Protein AF-A0A7Y3TWZ1-F1 (afdb_monomer_lite)

Secondary structure (DSSP, 8-state):
-----HHHHHHHHHHHHHHHHHHHHHHHHHHTT-TTEEEEEEEEEEE--HHHHHTTPPPEEEEEEEEEETTEEEEEEEEEES-BTTBS-EEEEEESS-EEEEEE-S-TTS---EEEEPSS-SSS-EE-SHHHHHTT-

pLDDT: mean 93.02, std 7.28, range [46.69, 98.62]

Organism: NCBI:txid2732867

Foldseek 3Di:
DPDLAQVNVVVLVVVVLVVLVVLVVQLCVLCVVDPQKDKDFPDWDWDDDPSCVVRVNDIDTHTKIFIAGNNHTAKIWAFDDQDDVQFRGWIWIQGPVGIKIWTFNDHPPDDTQTWIADPVGNPDTDGPHSVVSVVSD

Radius of gyration: 15.55 Å; chains: 1; bounding box: 37×24×49 Å

Sequence (137 aa):
MSEINKQHIKNRVEDWEQRIESVFSLVKNSLSGNSEIEFVENKTLQMNEELMQKFGVSPVSLPVLEVKRKGVLVASFKPIGLWVIGANGRIDILTKEGSYILVDLEGKDKPSDWRVYTPKNRKKSIPFDREFVLGLI

Structure (mmCIF, N/CA/C/O backbone):
data_AF-A0A7Y3TWZ1-F1
#
_entry.id   AF-A0A7Y3TWZ1-F1
#
loop_
_atom_site.group_PDB
_atom_site.id
_atom_site.type_symbol
_atom_site.label_atom_id
_atom_site.label_alt_id
_atom_site.label_comp_id
_atom_site.label_asym_id
_atom_site.label_entity_id
_atom_site.label_seq_id
_atom_site.pdbx_PDB_ins_code
_atom_site.Cartn_x
_atom_site.Cartn_y
_atom_site.Cartn_z
_atom_site.occupancy
_atom_site.B_iso_or_equiv
_atom_site.auth_seq_id
_atom_site.auth_comp_id
_atom_site.auth_asym_id
_atom_site.auth_atom_id
_atom_site.pdbx_PDB_model_num
ATOM 1 N N . MET A 1 1 ? 5.545 3.016 -29.989 1.00 46.69 1 MET A N 1
ATOM 2 C CA . MET A 1 1 ? 5.805 2.194 -28.788 1.00 46.69 1 MET A CA 1
ATOM 3 C C . MET A 1 1 ? 7.193 2.558 -28.299 1.00 46.69 1 MET A C 1
ATOM 5 O O . MET A 1 1 ? 8.124 2.410 -29.076 1.00 46.69 1 MET A O 1
ATOM 9 N N . SER A 1 2 ? 7.332 3.132 -27.102 1.00 58.59 2 SER A N 1
ATOM 10 C CA . SER A 1 2 ? 8.660 3.385 -26.529 1.00 58.59 2 SER A CA 1
ATOM 11 C C . SER A 1 2 ? 9.378 2.054 -26.326 1.00 58.59 2 SER A C 1
ATOM 13 O O . SER A 1 2 ? 8.780 1.120 -25.791 1.00 58.59 2 SER A O 1
ATOM 15 N N . GLU A 1 3 ? 10.631 1.967 -26.750 1.00 82.00 3 GLU A N 1
ATOM 16 C CA . GLU A 1 3 ? 11.469 0.789 -26.551 1.00 82.00 3 GLU A CA 1
ATOM 17 C C . GLU A 1 3 ? 11.603 0.480 -25.050 1.00 82.00 3 GLU A C 1
ATOM 19 O O . GLU A 1 3 ? 11.922 1.364 -24.248 1.00 82.00 3 GLU A O 1
ATOM 24 N N . ILE A 1 4 ? 11.317 -0.763 -24.649 1.00 89.12 4 ILE A N 1
ATOM 25 C CA . ILE A 1 4 ? 11.520 -1.195 -23.264 1.00 89.12 4 ILE A CA 1
ATOM 26 C C . ILE A 1 4 ? 13.028 -1.290 -23.040 1.00 89.12 4 ILE A C 1
ATOM 28 O O . ILE A 1 4 ? 13.705 -2.116 -23.644 1.00 89.12 4 ILE A O 1
ATOM 32 N N . ASN A 1 5 ? 13.546 -0.444 -22.155 1.00 94.38 5 ASN A N 1
ATOM 33 C CA . ASN A 1 5 ? 14.949 -0.412 -21.768 1.00 94.38 5 ASN A CA 1
ATOM 34 C C . ASN A 1 5 ? 15.088 -0.237 -20.248 1.00 94.38 5 ASN A C 1
ATOM 36 O O . ASN A 1 5 ? 14.106 -0.044 -19.528 1.00 94.38 5 ASN A O 1
ATOM 40 N N . LYS A 1 6 ? 16.327 -0.270 -19.747 1.00 95.94 6 LYS A N 1
ATOM 41 C CA . LYS A 1 6 ? 16.624 -0.116 -18.315 1.00 95.94 6 LYS A CA 1
ATOM 42 C C . LYS A 1 6 ? 16.018 1.153 -17.708 1.00 95.94 6 LYS A C 1
ATOM 44 O O . LYS A 1 6 ? 15.490 1.094 -16.602 1.00 95.94 6 LYS A O 1
ATOM 49 N N . GLN A 1 7 ? 16.067 2.282 -18.417 1.00 95.38 7 GLN A N 1
ATOM 50 C CA . GLN A 1 7 ? 15.507 3.539 -17.920 1.00 95.38 7 GLN A CA 1
ATOM 51 C C . GLN A 1 7 ? 13.979 3.481 -17.845 1.00 95.38 7 GLN A C 1
ATOM 53 O O . GLN A 1 7 ? 13.395 3.922 -16.862 1.00 95.38 7 GLN A O 1
ATOM 58 N N . HIS A 1 8 ? 13.325 2.876 -18.837 1.00 93.81 8 HIS A N 1
ATOM 59 C CA . HIS A 1 8 ? 11.884 2.654 -18.806 1.00 93.81 8 HIS A CA 1
ATOM 60 C C . HIS A 1 8 ? 11.471 1.834 -17.575 1.00 93.81 8 HIS A C 1
ATOM 62 O O . HIS A 1 8 ? 10.537 2.226 -16.879 1.00 93.81 8 HIS A O 1
ATOM 68 N N . ILE A 1 9 ? 12.185 0.741 -17.278 1.00 95.25 9 ILE A N 1
ATOM 69 C CA . ILE A 1 9 ? 11.916 -0.099 -16.101 1.00 95.25 9 ILE A CA 1
ATOM 70 C C . ILE A 1 9 ? 12.154 0.670 -14.797 1.00 95.25 9 ILE A C 1
ATOM 72 O O . ILE A 1 9 ? 11.307 0.608 -13.914 1.00 95.25 9 ILE A O 1
ATOM 76 N N . LYS A 1 10 ? 13.235 1.452 -14.686 1.00 95.56 10 LYS A N 1
ATOM 77 C CA . LYS A 1 10 ? 13.474 2.310 -13.510 1.00 95.56 10 LYS A CA 1
ATOM 78 C C . LYS A 1 10 ? 12.331 3.290 -13.264 1.00 95.56 10 LYS A C 1
ATOM 80 O O . LYS A 1 10 ? 11.767 3.288 -12.181 1.00 95.56 10 LYS A O 1
ATOM 85 N N . ASN A 1 11 ? 11.917 4.032 -14.291 1.00 94.56 11 ASN A N 1
ATOM 86 C CA . ASN A 1 11 ? 10.825 5.000 -14.153 1.00 94.56 11 ASN A CA 1
ATOM 87 C C . ASN A 1 11 ? 9.502 4.322 -13.764 1.00 94.56 11 ASN A C 1
ATOM 89 O O . ASN A 1 11 ? 8.649 4.940 -13.142 1.00 94.56 11 ASN A O 1
ATOM 93 N N . ARG A 1 12 ? 9.296 3.066 -14.181 1.00 93.75 12 ARG A N 1
ATOM 94 C CA . ARG A 1 12 ? 8.124 2.268 -13.800 1.00 93.75 12 ARG A CA 1
ATOM 95 C C . ARG A 1 12 ? 8.174 1.863 -12.325 1.00 93.75 12 ARG A C 1
ATOM 97 O O . ARG A 1 12 ? 7.139 1.897 -11.675 1.00 93.75 12 ARG A O 1
ATOM 104 N N . VAL A 1 13 ? 9.350 1.502 -11.813 1.00 95.38 13 VAL A N 1
ATOM 105 C CA . VAL A 1 13 ? 9.558 1.205 -10.386 1.00 95.38 13 VAL A CA 1
ATOM 106 C C . VAL A 1 13 ? 9.371 2.465 -9.534 1.00 95.38 13 VAL A C 1
ATOM 108 O O . VAL A 1 13 ? 8.656 2.410 -8.543 1.00 95.38 13 VAL A O 1
ATOM 111 N N . GLU A 1 14 ? 9.913 3.605 -9.961 1.00 94.94 14 GLU A N 1
ATOM 112 C CA . GLU A 1 14 ? 9.754 4.885 -9.251 1.00 94.94 14 GLU A CA 1
ATOM 113 C C . GLU A 1 14 ? 8.282 5.346 -9.207 1.00 94.94 14 GLU A C 1
ATOM 115 O O . GLU A 1 14 ? 7.781 5.727 -8.151 1.00 94.94 14 GLU A O 1
ATOM 120 N N . ASP A 1 15 ? 7.553 5.261 -10.331 1.00 94.19 15 ASP A N 1
ATOM 121 C CA . ASP A 1 15 ? 6.101 5.531 -10.383 1.00 94.19 15 ASP A CA 1
ATOM 122 C C . ASP A 1 15 ? 5.326 4.588 -9.450 1.00 94.19 15 ASP A C 1
ATOM 124 O O . ASP A 1 15 ? 4.392 5.004 -8.767 1.00 94.19 15 ASP A O 1
ATOM 128 N N . TRP A 1 16 ? 5.741 3.324 -9.360 1.00 94.88 16 TRP A N 1
ATOM 129 C CA . TRP A 1 16 ? 5.116 2.354 -8.468 1.00 94.88 16 TRP A CA 1
ATOM 130 C C . TRP A 1 16 ? 5.286 2.701 -6.987 1.00 94.88 16 TRP A C 1
ATOM 132 O O . TRP A 1 16 ? 4.313 2.657 -6.232 1.00 94.88 16 TRP A O 1
ATOM 142 N N . GLU A 1 17 ? 6.490 3.096 -6.572 1.00 95.19 17 GLU A N 1
ATOM 143 C CA . GLU A 1 17 ? 6.763 3.534 -5.198 1.00 95.19 17 GLU A CA 1
ATOM 144 C C . GLU A 1 17 ? 5.893 4.742 -4.814 1.00 95.19 17 GLU A C 1
ATOM 146 O O . GLU A 1 17 ? 5.249 4.730 -3.762 1.00 95.19 17 GLU A O 1
ATOM 151 N N . GLN A 1 18 ? 5.767 5.728 -5.709 1.00 94.88 18 GLN A N 1
ATOM 152 C CA . GLN A 1 18 ? 4.913 6.908 -5.504 1.00 94.88 18 GLN A CA 1
ATOM 153 C C . GLN A 1 18 ? 3.423 6.549 -5.390 1.00 94.88 18 GLN A C 1
ATOM 155 O O . GLN A 1 18 ? 2.678 7.135 -4.593 1.00 94.88 18 GLN A O 1
ATOM 160 N N . ARG A 1 19 ? 2.961 5.568 -6.170 1.00 94.94 19 ARG A N 1
ATOM 161 C CA . ARG A 1 19 ? 1.572 5.090 -6.116 1.00 94.94 19 ARG A CA 1
ATOM 162 C C . ARG A 1 19 ? 1.271 4.355 -4.810 1.00 94.94 19 ARG A C 1
ATOM 164 O O . ARG A 1 19 ? 0.198 4.567 -4.243 1.00 94.94 19 ARG A O 1
ATOM 171 N N . ILE A 1 20 ? 2.210 3.557 -4.295 1.00 96.75 20 ILE A N 1
ATOM 172 C CA . ILE A 1 20 ? 2.096 2.933 -2.964 1.00 96.75 20 ILE A CA 1
ATOM 173 C C . ILE A 1 20 ? 2.013 4.011 -1.878 1.00 96.75 20 ILE A C 1
ATOM 175 O O . ILE A 1 20 ? 1.116 3.969 -1.033 1.00 96.75 20 ILE A O 1
ATOM 179 N N . GLU A 1 21 ? 2.899 5.006 -1.922 1.00 96.56 21 GLU A N 1
ATOM 180 C CA . GLU A 1 21 ? 2.905 6.108 -0.956 1.00 96.56 21 GLU A CA 1
ATOM 181 C C . GLU A 1 21 ? 1.590 6.902 -0.979 1.00 96.56 21 GLU A C 1
ATOM 183 O O . GLU A 1 21 ? 1.062 7.277 0.072 1.00 96.56 21 GLU A O 1
ATOM 188 N N . SER A 1 22 ? 1.006 7.095 -2.163 1.00 96.31 22 SER A N 1
ATOM 189 C CA . SER A 1 22 ? -0.292 7.758 -2.329 1.00 96.31 22 SER A CA 1
ATOM 190 C C . SER A 1 22 ? -1.436 6.961 -1.690 1.00 96.31 22 SER A C 1
ATOM 192 O O . SER A 1 22 ? -2.286 7.538 -1.006 1.00 96.31 22 SER A O 1
ATOM 194 N N . VAL A 1 23 ? -1.436 5.629 -1.838 1.00 97.81 23 VAL A N 1
ATOM 195 C CA . VAL A 1 23 ? -2.385 4.735 -1.147 1.00 97.81 23 VAL A CA 1
ATOM 196 C C . VAL A 1 23 ? -2.223 4.852 0.367 1.00 97.81 23 VAL A C 1
ATOM 198 O O . VAL A 1 23 ? -3.213 5.008 1.083 1.00 97.81 23 VAL A O 1
ATOM 201 N N . PHE A 1 24 ? -0.989 4.827 0.871 1.00 98.12 24 PHE A N 1
ATOM 202 C CA . PHE A 1 24 ? -0.724 4.912 2.311 1.00 98.12 24 PHE A CA 1
ATOM 203 C C . PHE A 1 24 ? -1.125 6.272 2.879 1.00 98.12 24 PHE A C 1
ATOM 205 O O . PHE A 1 24 ? -1.737 6.343 3.944 1.00 98.12 24 PHE A O 1
ATOM 212 N N . SER A 1 25 ? -0.857 7.344 2.140 1.00 97.94 25 SER A N 1
ATOM 213 C CA . SER A 1 25 ? -1.294 8.698 2.472 1.00 97.94 25 SER A CA 1
ATOM 214 C C . SER A 1 25 ? -2.816 8.795 2.560 1.00 97.94 25 SER A C 1
ATOM 216 O O . SER A 1 25 ? -3.330 9.353 3.529 1.00 97.94 25 SER A O 1
ATOM 218 N N . LEU A 1 26 ? -3.557 8.199 1.617 1.00 98.00 26 LEU A N 1
ATOM 219 C CA . LEU A 1 26 ? -5.021 8.159 1.683 1.00 98.00 26 LEU A CA 1
ATOM 220 C C . LEU A 1 26 ? -5.505 7.425 2.939 1.00 98.00 26 LEU A C 1
ATOM 222 O O . LEU A 1 26 ? -6.408 7.918 3.618 1.00 98.00 26 LEU A O 1
ATOM 226 N N . VAL A 1 27 ? -4.893 6.285 3.277 1.00 98.19 27 VAL A N 1
ATOM 227 C CA . VAL A 1 27 ? -5.241 5.520 4.484 1.00 98.19 27 VAL A CA 1
ATOM 228 C C . VAL A 1 27 ? -4.994 6.351 5.743 1.00 9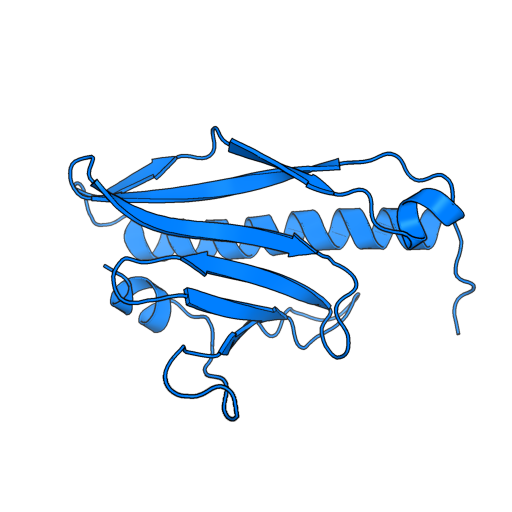8.19 27 VAL A C 1
ATOM 230 O O . VAL A 1 27 ? -5.905 6.525 6.554 1.00 98.19 27 VAL A O 1
ATOM 233 N N . LYS A 1 28 ? -3.792 6.920 5.882 1.00 97.94 28 LYS A N 1
ATOM 234 C CA . LYS A 1 28 ? -3.405 7.751 7.031 1.00 97.94 28 LYS A CA 1
ATOM 235 C C . LYS A 1 28 ? -4.323 8.960 7.188 1.00 97.94 28 LYS A C 1
ATOM 237 O O . LYS A 1 28 ? -4.844 9.197 8.274 1.00 97.94 28 LYS A O 1
ATOM 242 N N . ASN A 1 29 ? -4.589 9.681 6.100 1.00 97.69 29 ASN A N 1
ATOM 243 C CA . ASN A 1 29 ? -5.448 10.866 6.111 1.00 97.69 29 ASN A CA 1
ATOM 244 C C . ASN A 1 29 ? -6.907 10.532 6.436 1.00 97.69 29 ASN A C 1
ATOM 246 O O . ASN A 1 29 ? -7.580 11.307 7.111 1.00 97.69 29 ASN A O 1
ATOM 250 N N . SER A 1 30 ? -7.399 9.378 5.984 1.00 97.56 30 SER A N 1
ATOM 251 C CA . SER A 1 30 ? -8.770 8.940 6.261 1.00 97.56 30 SER A CA 1
ATOM 252 C C . SER A 1 30 ? -8.987 8.605 7.738 1.00 97.56 30 SER A C 1
ATOM 254 O O . SER A 1 30 ? -10.094 8.799 8.242 1.00 97.56 30 SER A O 1
ATOM 256 N N . LEU A 1 31 ? -7.942 8.128 8.423 1.00 96.50 31 LEU A N 1
ATOM 257 C CA . LEU A 1 31 ? -8.004 7.589 9.785 1.00 96.50 31 LEU A CA 1
ATOM 258 C C . LEU A 1 31 ? -7.363 8.489 10.860 1.00 96.50 31 LEU A C 1
ATOM 260 O O . LEU A 1 31 ? -7.475 8.187 12.046 1.00 96.50 31 LEU A O 1
ATOM 264 N N . SER A 1 32 ? -6.736 9.606 10.479 1.00 91.38 32 SER A N 1
ATOM 265 C CA . SER A 1 32 ? -5.975 10.501 11.373 1.00 91.38 32 SER A CA 1
ATOM 266 C C . SER A 1 32 ? -6.778 11.105 12.532 1.00 91.38 32 SER A C 1
ATOM 268 O O . SER A 1 32 ? -6.201 11.483 13.547 1.00 91.38 32 SER A O 1
ATOM 270 N N . GLY A 1 33 ? -8.108 11.179 12.414 1.00 89.75 33 GLY A N 1
ATOM 271 C CA . GLY A 1 33 ? -8.994 11.678 13.472 1.00 89.75 33 GLY A CA 1
ATOM 272 C C . GLY A 1 33 ? -9.251 10.693 14.619 1.00 89.75 33 GLY A C 1
ATOM 273 O O . GLY A 1 33 ? -9.925 11.055 15.581 1.00 89.75 33 GLY A O 1
ATOM 274 N N . ASN A 1 34 ? -8.760 9.454 14.531 1.00 91.69 34 ASN A N 1
ATOM 275 C CA . ASN A 1 34 ? -8.998 8.420 15.532 1.00 91.69 34 ASN A CA 1
ATOM 276 C C . ASN A 1 34 ? -7.740 8.175 16.381 1.00 91.69 34 ASN A C 1
ATOM 278 O O . ASN A 1 34 ? -6.787 7.551 15.925 1.00 91.69 34 ASN A O 1
ATOM 282 N N . SER A 1 35 ? -7.765 8.619 17.641 1.00 92.81 35 SER A N 1
ATOM 283 C CA . SER A 1 35 ? -6.645 8.476 18.587 1.00 92.81 35 SER A CA 1
ATOM 284 C C . SER A 1 35 ? -6.345 7.030 18.997 1.00 92.81 35 SER A C 1
ATOM 286 O O . SER A 1 35 ? -5.301 6.766 19.589 1.00 92.81 35 SER A O 1
ATOM 288 N N . GLU A 1 36 ? -7.237 6.085 18.694 1.00 95.75 36 GLU A N 1
ATOM 289 C CA . GLU A 1 36 ? -7.015 4.659 18.935 1.00 95.75 36 GLU A CA 1
ATOM 290 C C . GLU A 1 36 ? -6.213 3.989 17.810 1.00 95.75 36 GLU A C 1
ATOM 292 O O . GLU A 1 36 ? -5.844 2.820 17.964 1.00 95.75 36 GLU A O 1
ATOM 297 N N . ILE A 1 37 ? -5.998 4.685 16.685 1.00 97.44 37 ILE A N 1
ATOM 298 C CA . ILE A 1 37 ? -5.316 4.166 15.498 1.00 97.44 37 ILE A CA 1
ATOM 299 C C . ILE A 1 37 ? -3.821 4.488 15.537 1.00 97.44 37 ILE A C 1
ATOM 301 O O . ILE A 1 37 ? -3.403 5.617 15.777 1.00 97.44 37 ILE A O 1
ATOM 305 N N . GLU A 1 38 ? -3.018 3.476 15.232 1.00 97.06 38 GLU A N 1
ATOM 306 C CA . GLU A 1 38 ? -1.574 3.555 15.051 1.00 97.06 38 GLU A CA 1
ATOM 307 C C . GLU A 1 38 ? -1.217 3.038 13.650 1.00 97.06 38 GLU A C 1
ATOM 309 O O . GLU A 1 38 ? -1.745 2.015 13.201 1.00 97.06 38 GLU A O 1
ATOM 314 N N . PHE A 1 39 ? -0.299 3.729 12.972 1.00 97.62 39 PHE A N 1
ATOM 315 C CA . PHE A 1 39 ? 0.249 3.315 11.681 1.00 97.62 39 PHE A CA 1
ATOM 316 C C . PHE A 1 39 ? 1.680 2.819 11.864 1.00 97.62 39 PHE A C 1
ATOM 318 O O . PHE A 1 39 ? 2.507 3.515 12.452 1.00 97.62 39 PHE A O 1
ATOM 325 N N . VAL A 1 40 ? 1.986 1.638 11.333 1.00 97.56 40 VAL A N 1
ATOM 326 C CA . VAL A 1 40 ? 3.307 1.012 11.448 1.00 97.56 40 VAL A CA 1
ATOM 327 C C . VAL A 1 40 ? 3.827 0.644 10.060 1.00 97.56 40 VAL A C 1
ATOM 329 O O . VAL A 1 40 ? 3.158 -0.069 9.320 1.00 97.56 40 VAL A O 1
ATOM 332 N N . GLU A 1 41 ? 5.038 1.099 9.727 1.00 96.19 41 GLU A N 1
ATOM 333 C CA . GLU A 1 41 ? 5.714 0.862 8.434 1.00 96.19 41 GLU A CA 1
ATOM 334 C C . GLU A 1 41 ? 7.118 0.257 8.613 1.00 96.19 41 GLU A C 1
ATOM 336 O O . GLU A 1 41 ? 8.046 0.518 7.856 1.00 96.19 41 GLU A O 1
ATOM 341 N N . ASN A 1 42 ? 7.306 -0.560 9.650 1.00 93.69 42 ASN A N 1
ATOM 342 C CA . ASN A 1 42 ? 8.604 -1.172 9.965 1.00 93.69 42 ASN A CA 1
ATOM 343 C C . ASN A 1 42 ? 8.904 -2.457 9.170 1.00 93.69 42 ASN A C 1
ATOM 345 O O . ASN A 1 42 ? 9.958 -3.065 9.360 1.00 93.69 42 ASN A O 1
ATOM 349 N N . LYS A 1 43 ? 7.976 -2.896 8.315 1.00 95.00 43 LYS A N 1
ATOM 350 C CA . LYS A 1 43 ? 8.113 -4.084 7.469 1.00 95.00 43 LYS A CA 1
ATOM 351 C C . LYS A 1 43 ? 8.282 -3.667 6.021 1.00 95.00 43 LYS A C 1
ATOM 353 O O . LYS A 1 43 ? 7.630 -2.736 5.554 1.00 95.00 43 LYS A O 1
ATOM 358 N N . THR A 1 44 ? 9.104 -4.419 5.304 1.00 96.12 44 THR A N 1
ATOM 359 C CA . THR A 1 44 ? 9.304 -4.247 3.869 1.00 96.12 44 THR A CA 1
ATOM 360 C C . THR A 1 44 ? 9.200 -5.581 3.137 1.00 96.12 44 THR A C 1
ATOM 362 O O . THR A 1 44 ? 9.373 -6.653 3.723 1.00 96.12 44 THR A O 1
ATOM 365 N N . LEU A 1 45 ? 8.890 -5.511 1.846 1.00 94.56 45 LEU A N 1
ATOM 366 C CA . LEU A 1 45 ? 8.905 -6.627 0.909 1.00 94.56 45 LEU A CA 1
ATOM 367 C C . LEU A 1 45 ? 9.916 -6.318 -0.193 1.00 94.56 45 LEU A C 1
ATOM 369 O O . LEU A 1 45 ? 9.926 -5.216 -0.734 1.00 94.56 45 LEU A O 1
ATOM 373 N N . GLN A 1 46 ? 10.767 -7.284 -0.534 1.00 95.50 46 GLN A N 1
ATOM 374 C CA . GLN A 1 46 ? 11.669 -7.128 -1.671 1.00 95.50 46 GLN A CA 1
ATOM 375 C C . GLN A 1 46 ? 10.923 -7.360 -2.983 1.00 95.50 46 GLN A C 1
ATOM 377 O O . GLN A 1 46 ? 10.359 -8.433 -3.201 1.00 95.50 46 GLN A O 1
ATOM 382 N N . MET A 1 47 ? 10.983 -6.374 -3.874 1.00 95.38 47 MET A N 1
ATOM 383 C CA . MET A 1 47 ? 10.533 -6.481 -5.254 1.00 95.38 47 MET A CA 1
ATOM 384 C C . MET A 1 47 ? 11.749 -6.653 -6.167 1.00 95.38 47 MET A C 1
ATOM 386 O O . MET A 1 47 ? 12.616 -5.783 -6.244 1.00 95.38 47 MET A O 1
ATOM 390 N N . ASN A 1 48 ? 11.805 -7.789 -6.858 1.00 96.00 48 ASN A N 1
ATOM 391 C CA . ASN A 1 48 ? 12.825 -8.112 -7.854 1.00 96.00 48 ASN A CA 1
ATOM 392 C C . ASN A 1 48 ? 12.184 -8.897 -9.005 1.00 96.00 48 ASN A C 1
ATOM 394 O O . ASN A 1 48 ? 12.438 -10.089 -9.187 1.00 96.00 48 ASN A O 1
ATOM 398 N N . GLU A 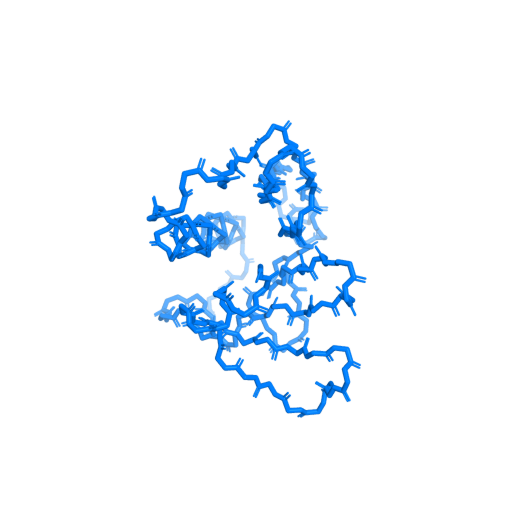1 49 ? 11.267 -8.257 -9.723 1.00 95.00 49 GLU A N 1
ATOM 399 C CA . GLU A 1 49 ? 10.478 -8.919 -10.765 1.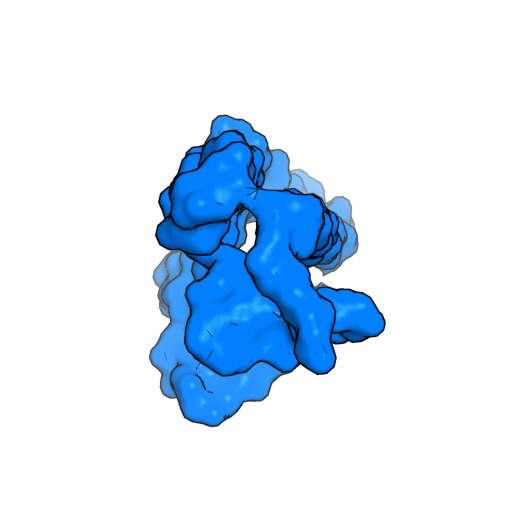00 95.00 49 GLU A CA 1
ATOM 400 C C . GLU A 1 49 ? 11.305 -9.194 -12.034 1.00 95.00 49 GLU A C 1
ATOM 402 O O . GLU A 1 49 ? 12.370 -8.612 -12.249 1.00 95.00 49 GLU A O 1
ATOM 407 N N . GLU A 1 50 ? 10.807 -10.075 -12.906 1.00 95.00 50 GLU A N 1
ATOM 408 C CA . GLU A 1 50 ? 11.526 -10.563 -14.094 1.00 95.00 50 GLU A CA 1
ATOM 409 C C . GLU A 1 50 ? 12.058 -9.430 -14.987 1.00 95.00 50 GLU A C 1
ATOM 411 O O . GLU A 1 50 ? 13.201 -9.472 -15.443 1.00 95.00 50 GLU A O 1
ATOM 416 N N . LEU A 1 51 ? 11.265 -8.375 -15.198 1.00 94.56 51 LEU A N 1
ATOM 417 C CA . LEU A 1 51 ? 11.689 -7.228 -16.002 1.00 94.56 51 LEU A CA 1
ATOM 418 C C . LEU A 1 51 ? 12.810 -6.421 -15.335 1.00 94.56 51 LEU A C 1
ATOM 420 O O . LEU A 1 51 ? 13.667 -5.884 -16.034 1.00 94.56 51 LEU A O 1
ATOM 424 N N . MET A 1 52 ? 12.867 -6.365 -14.005 1.00 96.44 52 MET A N 1
ATOM 425 C CA . MET A 1 52 ? 13.990 -5.731 -13.312 1.00 96.44 52 MET A CA 1
ATOM 426 C C . MET A 1 52 ? 15.271 -6.527 -13.547 1.00 96.44 52 MET A C 1
ATOM 428 O O . MET A 1 52 ? 16.276 -5.958 -13.973 1.00 96.44 52 MET A O 1
ATOM 432 N N . GLN A 1 53 ? 15.203 -7.848 -13.376 1.00 96.94 53 GLN A N 1
ATOM 433 C CA . GLN A 1 53 ? 16.336 -8.750 -13.586 1.00 96.94 53 GLN A CA 1
ATOM 434 C C . GLN A 1 53 ? 16.839 -8.682 -15.034 1.00 96.94 53 GLN A C 1
ATOM 436 O O . GLN A 1 53 ? 18.022 -8.436 -15.274 1.00 96.94 53 GLN A O 1
ATOM 441 N N . LYS A 1 54 ? 15.925 -8.809 -16.004 1.00 96.69 54 LYS A N 1
ATOM 442 C CA . LYS A 1 54 ? 16.228 -8.803 -17.442 1.00 96.69 54 LYS A CA 1
ATOM 443 C C . LYS A 1 54 ? 16.936 -7.528 -17.898 1.00 96.69 54 LYS A C 1
ATOM 445 O O . LYS A 1 54 ? 17.811 -7.589 -18.756 1.00 96.69 54 LYS A O 1
ATOM 450 N N . PHE A 1 55 ? 16.560 -6.379 -17.340 1.00 96.88 55 PHE A N 1
ATOM 451 C CA . PHE A 1 55 ? 17.122 -5.078 -17.711 1.00 96.88 55 PHE A CA 1
ATOM 452 C C . PHE A 1 55 ? 18.166 -4.552 -16.708 1.00 96.88 55 PHE A C 1
ATOM 454 O O . PHE A 1 55 ? 18.599 -3.401 -16.815 1.00 96.88 55 PHE A O 1
ATOM 461 N N . GLY A 1 56 ? 18.598 -5.374 -15.746 1.00 96.56 56 GLY A N 1
ATOM 462 C CA . GLY A 1 56 ? 19.630 -5.026 -14.767 1.00 96.56 56 GLY A CA 1
ATOM 463 C C . GLY A 1 56 ? 19.256 -3.840 -13.873 1.00 96.56 56 GLY A C 1
ATOM 464 O O . GLY A 1 56 ? 20.101 -2.975 -13.610 1.00 96.56 56 GLY A O 1
ATOM 465 N N . VAL A 1 57 ? 17.988 -3.749 -13.470 1.00 97.38 57 VAL A N 1
ATOM 466 C CA . VAL A 1 57 ? 17.491 -2.825 -12.443 1.00 97.38 57 VAL A CA 1
ATOM 467 C C . VAL A 1 57 ? 17.575 -3.522 -11.090 1.00 97.38 57 VAL A C 1
ATOM 469 O O . VAL A 1 57 ? 17.136 -4.660 -10.950 1.00 97.38 57 VAL A O 1
ATOM 472 N N . SER A 1 58 ? 18.176 -2.852 -10.108 1.00 96.88 58 SER A N 1
ATOM 473 C CA . SER A 1 58 ? 18.365 -3.411 -8.770 1.00 96.88 58 SER A CA 1
ATOM 474 C C . SER A 1 58 ? 17.024 -3.677 -8.074 1.00 96.88 58 SER A C 1
ATOM 476 O O . SER A 1 58 ? 16.090 -2.901 -8.280 1.00 96.88 58 SER A O 1
ATOM 478 N N . PRO A 1 59 ? 16.939 -4.711 -7.216 1.00 96.31 59 PRO A N 1
ATOM 479 C CA . PRO A 1 59 ? 15.800 -4.911 -6.324 1.00 96.31 59 PRO A CA 1
ATOM 480 C C . PRO A 1 59 ? 15.499 -3.669 -5.481 1.00 96.31 59 PRO A C 1
ATOM 482 O O . PRO A 1 59 ? 16.426 -2.960 -5.080 1.00 96.31 59 PRO A O 1
ATOM 485 N N . VAL A 1 60 ? 14.225 -3.455 -5.155 1.00 96.31 60 VAL A N 1
ATOM 486 C CA . VAL A 1 60 ? 13.786 -2.393 -4.232 1.00 96.31 60 VAL A CA 1
ATOM 487 C C . VAL A 1 60 ? 13.032 -2.977 -3.041 1.00 96.31 60 VAL A C 1
ATOM 489 O O . VAL A 1 60 ? 12.445 -4.057 -3.131 1.00 96.31 60 VAL A O 1
ATOM 492 N N . SER A 1 61 ? 13.058 -2.269 -1.915 1.00 96.25 61 SER A N 1
ATOM 493 C CA . SER A 1 61 ? 12.350 -2.650 -0.689 1.00 96.25 61 SER A CA 1
ATOM 494 C C . SER A 1 61 ? 11.086 -1.810 -0.554 1.00 96.25 61 SER A C 1
ATOM 496 O O . SER A 1 61 ? 11.162 -0.633 -0.220 1.00 96.25 61 SER A O 1
ATOM 498 N N . LEU A 1 62 ? 9.925 -2.417 -0.785 1.00 96.38 62 LEU A N 1
ATOM 499 C CA . LEU A 1 62 ? 8.633 -1.743 -0.712 1.00 96.38 62 LEU A CA 1
ATOM 500 C C . LEU A 1 62 ? 8.080 -1.781 0.717 1.00 96.38 62 LEU A C 1
ATOM 502 O O . LEU A 1 62 ? 8.094 -2.853 1.330 1.00 96.38 62 LEU A O 1
ATOM 506 N N . PRO A 1 63 ? 7.570 -0.665 1.260 1.00 97.38 63 PRO A N 1
ATOM 507 C CA . PRO A 1 63 ? 7.018 -0.636 2.608 1.00 97.38 63 PRO A CA 1
ATOM 508 C C . PRO A 1 63 ? 5.687 -1.392 2.693 1.00 97.38 63 PRO A C 1
ATOM 510 O O . PRO A 1 63 ? 4.904 -1.443 1.744 1.00 97.38 63 PRO A O 1
ATOM 513 N N . VAL A 1 64 ? 5.416 -1.963 3.864 1.00 98.12 64 VAL A N 1
ATOM 514 C CA . VAL A 1 64 ? 4.109 -2.515 4.237 1.00 98.12 64 VAL A CA 1
ATOM 515 C C . VAL A 1 64 ? 3.497 -1.602 5.285 1.00 98.12 64 VAL A C 1
ATOM 517 O O . VAL A 1 64 ? 4.095 -1.403 6.341 1.00 98.12 64 VAL A O 1
ATOM 520 N N . LEU A 1 65 ? 2.290 -1.104 5.023 1.00 98.62 65 LEU A N 1
ATOM 521 C CA . LEU A 1 65 ? 1.531 -0.338 6.005 1.00 98.62 65 LEU A CA 1
ATOM 522 C C . LEU A 1 65 ? 0.668 -1.283 6.841 1.00 98.62 65 LEU A C 1
ATOM 524 O O . LEU A 1 65 ? -0.202 -1.982 6.321 1.00 98.62 65 LEU A O 1
ATOM 528 N N . GLU A 1 66 ? 0.880 -1.285 8.149 1.00 98.19 66 GLU A N 1
ATOM 529 C CA . GLU A 1 66 ? -0.014 -1.896 9.128 1.00 98.19 66 GLU A CA 1
ATOM 530 C C . GLU A 1 66 ? -0.815 -0.812 9.847 1.00 98.19 66 GLU A C 1
ATOM 532 O O . GLU A 1 66 ? -0.263 0.174 10.334 1.00 98.19 66 GLU A O 1
ATOM 537 N N . VAL A 1 67 ? -2.125 -1.021 9.940 1.00 97.94 67 VAL A N 1
ATOM 538 C CA . VAL A 1 67 ? -3.037 -0.210 10.743 1.00 97.94 67 VAL A CA 1
ATOM 539 C C . VAL A 1 67 ? -3.402 -1.027 11.971 1.00 97.94 67 VAL A C 1
ATOM 541 O O . VAL A 1 67 ? -3.892 -2.158 11.858 1.00 97.94 67 VAL A O 1
ATOM 544 N N . LYS A 1 68 ? -3.161 -0.465 13.152 1.00 97.31 68 LYS A N 1
ATOM 545 C CA . LYS A 1 68 ? -3.507 -1.073 14.436 1.00 97.31 68 LYS A CA 1
ATOM 546 C C . LYS A 1 68 ? -4.530 -0.215 15.158 1.00 97.31 68 LYS A C 1
ATOM 548 O O . LYS A 1 68 ? -4.437 1.004 15.130 1.00 97.31 68 LYS A O 1
ATOM 553 N N . ARG A 1 69 ? -5.473 -0.853 15.847 1.00 95.88 69 ARG A N 1
ATOM 554 C CA . ARG A 1 69 ? -6.430 -0.209 16.748 1.00 95.88 69 ARG A CA 1
ATOM 555 C C . ARG A 1 69 ? -6.208 -0.725 18.162 1.00 95.88 69 ARG A C 1
ATOM 557 O O . ARG A 1 69 ? -6.328 -1.928 18.390 1.00 95.88 69 ARG A O 1
ATOM 564 N N . LYS A 1 70 ? -5.855 0.154 19.105 1.00 95.06 70 LYS A N 1
ATOM 565 C CA . LYS A 1 70 ? -5.488 -0.227 20.491 1.00 95.06 70 LYS A CA 1
ATOM 566 C C . LYS A 1 70 ? -4.432 -1.345 20.534 1.00 95.06 70 LYS A C 1
ATOM 568 O O . LYS A 1 70 ? -4.568 -2.315 21.276 1.00 95.06 70 LYS A O 1
ATOM 573 N N . GLY A 1 71 ? -3.421 -1.253 19.669 1.00 94.44 71 GLY A N 1
ATOM 574 C CA . GLY A 1 71 ? -2.352 -2.251 19.539 1.00 94.44 71 GLY A CA 1
ATOM 575 C C . GLY A 1 71 ? -2.722 -3.529 18.772 1.00 94.44 71 GLY A C 1
ATOM 576 O O . GLY A 1 71 ? -1.842 -4.343 18.493 1.00 94.44 71 GLY A O 1
ATOM 577 N N . VAL A 1 72 ? -3.985 -3.715 18.375 1.00 95.44 72 VAL A N 1
ATOM 578 C CA . VAL A 1 72 ? -4.434 -4.886 17.607 1.00 95.44 72 VAL A CA 1
ATOM 579 C C . VAL A 1 72 ? -4.397 -4.582 16.114 1.00 95.44 72 VAL A C 1
ATOM 581 O O . VAL A 1 72 ? -4.991 -3.606 15.674 1.00 95.44 72 VAL A O 1
ATOM 584 N N . LEU A 1 73 ? -3.746 -5.435 15.320 1.00 96.31 73 LEU A N 1
ATOM 585 C CA . LEU A 1 73 ? -3.749 -5.324 13.857 1.00 96.31 73 LEU A CA 1
ATOM 586 C C . LEU A 1 73 ? -5.183 -5.431 13.308 1.00 96.31 73 LEU A C 1
ATOM 588 O O . LEU A 1 73 ? -5.862 -6.435 13.547 1.00 96.31 73 LEU A O 1
ATOM 592 N N . VAL A 1 74 ? -5.619 -4.404 12.574 1.00 96.56 74 VAL A N 1
ATOM 593 C CA . VAL A 1 74 ? -6.939 -4.349 11.917 1.00 96.56 74 VAL A CA 1
ATOM 594 C C . VAL A 1 74 ? -6.823 -4.487 10.403 1.00 96.56 74 VAL A C 1
ATOM 596 O O . VAL A 1 74 ? -7.598 -5.224 9.800 1.00 96.56 74 VAL A O 1
ATOM 599 N N . ALA A 1 75 ? -5.803 -3.873 9.800 1.00 97.62 75 ALA A N 1
ATOM 600 C CA . ALA A 1 75 ? -5.536 -3.985 8.373 1.00 97.62 75 ALA A CA 1
ATOM 601 C C . ALA A 1 75 ? -4.029 -3.989 8.080 1.00 97.62 75 ALA A C 1
ATOM 603 O O . ALA A 1 75 ? -3.247 -3.344 8.778 1.00 97.62 75 ALA A O 1
ATOM 604 N N . SER A 1 76 ? -3.614 -4.691 7.028 1.00 98.12 76 SER A N 1
ATOM 605 C CA . SER A 1 76 ? -2.255 -4.644 6.478 1.00 98.12 76 SER A CA 1
ATOM 606 C C . SER A 1 76 ? -2.317 -4.485 4.963 1.00 98.12 76 SER A C 1
ATOM 608 O O . SER A 1 76 ? -2.982 -5.273 4.296 1.00 98.12 76 SER A O 1
ATOM 610 N N . PHE A 1 77 ? -1.619 -3.484 4.434 1.00 98.31 77 PHE A N 1
ATOM 611 C CA . PHE A 1 77 ? -1.523 -3.161 3.014 1.00 98.31 77 PHE A CA 1
ATOM 612 C C . PHE A 1 77 ? -0.154 -3.608 2.503 1.00 98.31 77 PHE A C 1
ATOM 614 O O . PHE A 1 77 ? 0.876 -3.049 2.884 1.00 98.31 77 PHE A O 1
ATOM 621 N N . LYS A 1 78 ? -0.142 -4.643 1.664 1.00 97.88 78 LYS A N 1
ATOM 622 C CA . LYS A 1 78 ? 1.072 -5.317 1.195 1.00 97.88 78 LYS A CA 1
ATOM 623 C C . LYS A 1 78 ? 1.228 -5.162 -0.314 1.00 97.88 78 LYS A C 1
ATOM 625 O O . LYS A 1 78 ? 0.454 -5.780 -1.046 1.00 97.88 78 LYS A O 1
ATOM 630 N N . PRO A 1 79 ? 2.208 -4.386 -0.799 1.00 96.94 79 PRO A N 1
ATOM 631 C CA . PRO A 1 79 ? 2.542 -4.368 -2.218 1.00 96.94 79 PRO A CA 1
ATOM 632 C C . PRO A 1 79 ? 2.957 -5.766 -2.684 1.00 96.94 79 PRO A C 1
ATOM 634 O O . PRO A 1 79 ? 3.819 -6.391 -2.071 1.00 96.94 79 PRO A O 1
ATOM 637 N N . ILE A 1 80 ? 2.320 -6.270 -3.741 1.00 93.50 80 ILE A N 1
ATOM 638 C CA . ILE A 1 80 ? 2.576 -7.620 -4.269 1.00 93.50 80 ILE A CA 1
ATOM 639 C C . ILE A 1 80 ? 3.456 -7.571 -5.515 1.00 93.50 80 ILE A C 1
ATOM 641 O O . ILE A 1 80 ? 4.349 -8.399 -5.663 1.00 93.50 80 ILE A O 1
ATOM 645 N N . GLY A 1 81 ? 3.212 -6.613 -6.407 1.00 88.81 81 GLY A N 1
ATOM 646 C CA . GLY A 1 81 ? 3.991 -6.464 -7.631 1.00 88.81 81 GLY A CA 1
ATOM 647 C C . GLY A 1 81 ? 3.445 -5.371 -8.534 1.00 88.81 81 GLY A C 1
ATOM 648 O O . GLY A 1 81 ? 2.277 -4.989 -8.427 1.00 88.81 81 GLY A O 1
ATOM 649 N N . LEU A 1 82 ? 4.309 -4.885 -9.414 1.00 92.00 82 LEU A N 1
ATOM 650 C CA . LEU A 1 82 ? 4.063 -3.829 -10.384 1.00 92.00 82 LEU A CA 1
ATOM 651 C C . LEU A 1 82 ? 3.510 -4.378 -11.703 1.00 92.00 82 LEU A C 1
ATOM 653 O O . LEU A 1 82 ? 2.559 -3.824 -12.258 1.00 92.00 82 LEU A O 1
ATOM 657 N N . TRP A 1 83 ? 4.079 -5.462 -12.234 1.00 90.94 83 TRP A N 1
ATOM 658 C CA . TRP A 1 83 ? 3.699 -5.983 -13.551 1.00 90.94 83 TRP A CA 1
ATOM 659 C C . TRP A 1 83 ? 2.599 -7.041 -13.442 1.00 90.94 83 TRP A C 1
ATOM 661 O O . TRP A 1 83 ? 2.814 -8.237 -13.625 1.00 90.94 83 TRP A O 1
ATOM 671 N N . VAL A 1 84 ? 1.383 -6.575 -13.158 1.00 87.81 84 VAL A N 1
ATOM 672 C CA . VAL A 1 84 ? 0.184 -7.414 -13.028 1.00 87.81 84 VAL A CA 1
ATOM 673 C C . VAL A 1 84 ? -0.614 -7.394 -14.332 1.00 87.81 84 VAL A C 1
ATOM 675 O O . VAL A 1 84 ? -0.862 -6.339 -14.908 1.00 87.81 84 VAL A O 1
ATOM 678 N N . ILE A 1 85 ? -1.048 -8.559 -14.819 1.00 83.50 85 ILE A N 1
ATOM 679 C CA . ILE A 1 85 ? -1.836 -8.639 -16.059 1.00 83.50 85 ILE A CA 1
ATOM 680 C C . ILE A 1 85 ? -3.138 -7.841 -15.897 1.00 83.50 85 ILE A C 1
ATOM 682 O O . ILE A 1 85 ? -3.948 -8.136 -15.021 1.00 83.50 85 ILE A O 1
ATOM 686 N N . GLY A 1 86 ? -3.335 -6.848 -16.769 1.00 83.94 86 GLY A N 1
ATOM 687 C CA . GLY A 1 86 ? -4.526 -5.994 -16.777 1.00 83.94 86 GLY A CA 1
ATOM 688 C C . GLY A 1 86 ? -4.540 -4.885 -15.721 1.00 83.94 86 GLY A C 1
ATOM 689 O O . GLY A 1 86 ? -5.581 -4.257 -15.551 1.00 83.94 86 GLY A O 1
ATOM 690 N N . ALA A 1 87 ? -3.427 -4.641 -15.022 1.00 89.56 87 ALA A N 1
ATOM 691 C CA . ALA A 1 87 ? -3.321 -3.599 -14.005 1.00 89.56 87 ALA A CA 1
ATOM 692 C C . ALA A 1 87 ? -1.920 -2.969 -13.955 1.00 89.56 87 ALA A C 1
ATOM 694 O O . ALA A 1 87 ? -0.927 -3.532 -14.412 1.00 89.56 87 ALA A O 1
ATOM 695 N N . ASN A 1 88 ? -1.836 -1.795 -13.346 1.00 91.12 88 ASN A N 1
ATOM 696 C CA . ASN A 1 88 ? -0.618 -1.053 -13.071 1.00 91.12 88 ASN A CA 1
ATOM 697 C C . ASN A 1 88 ? -0.135 -1.270 -11.630 1.00 91.12 88 ASN A C 1
ATOM 699 O O . ASN A 1 88 ? 0.194 -0.334 -10.907 1.00 91.12 88 ASN A O 1
ATOM 703 N N . GLY A 1 89 ? -0.119 -2.535 -11.225 1.00 94.00 89 GLY A N 1
ATOM 704 C CA . GLY A 1 89 ? 0.320 -2.972 -9.911 1.00 94.00 89 GLY A CA 1
ATOM 705 C C . GLY A 1 89 ? -0.814 -3.418 -8.995 1.00 94.00 89 GLY A C 1
ATOM 706 O O . GLY A 1 89 ? -2.003 -3.202 -9.254 1.00 94.00 89 GLY A O 1
ATOM 707 N N . ARG A 1 90 ? -0.423 -4.119 -7.929 1.00 95.56 90 ARG A N 1
ATOM 708 C CA . ARG A 1 90 ? -1.325 -4.738 -6.956 1.00 95.56 90 ARG A CA 1
ATOM 709 C C . ARG A 1 90 ? -0.823 -4.560 -5.532 1.00 95.56 90 ARG A C 1
ATOM 711 O O . ARG A 1 90 ? 0.343 -4.813 -5.229 1.00 95.56 90 ARG A O 1
ATOM 718 N N . ILE A 1 91 ? -1.757 -4.231 -4.652 1.00 97.88 91 ILE A N 1
ATOM 719 C CA . ILE A 1 91 ? -1.604 -4.248 -3.202 1.00 97.88 91 ILE A CA 1
ATOM 720 C C . ILE A 1 91 ? -2.659 -5.209 -2.650 1.00 97.88 91 ILE A C 1
ATOM 722 O O . ILE A 1 91 ? -3.831 -5.133 -3.011 1.00 97.88 91 ILE A O 1
ATOM 726 N N . ASP A 1 92 ? -2.269 -6.120 -1.769 1.00 97.25 92 ASP A N 1
ATOM 727 C CA . ASP A 1 92 ? -3.233 -6.916 -1.014 1.00 97.25 92 ASP A CA 1
ATOM 728 C C . ASP A 1 92 ? -3.546 -6.217 0.306 1.00 97.25 92 ASP A C 1
ATOM 730 O O . ASP A 1 92 ? -2.641 -5.803 1.032 1.00 97.25 92 ASP A O 1
ATOM 734 N N . ILE A 1 93 ? -4.834 -6.110 0.625 1.00 97.81 93 ILE A N 1
ATOM 735 C CA . ILE A 1 93 ? -5.312 -5.595 1.908 1.00 97.81 93 ILE A CA 1
ATOM 736 C C . ILE A 1 93 ? -5.798 -6.790 2.717 1.00 97.81 93 ILE A C 1
ATOM 738 O O . ILE A 1 93 ? -6.729 -7.490 2.315 1.00 97.81 93 ILE A O 1
ATOM 742 N N . LEU A 1 94 ? -5.151 -7.046 3.846 1.00 96.75 94 LEU A N 1
ATOM 743 C CA . LEU A 1 94 ? -5.474 -8.148 4.742 1.00 96.75 94 LEU A CA 1
ATOM 744 C C . LEU A 1 94 ? -6.138 -7.594 5.997 1.00 96.75 94 LEU A C 1
ATOM 746 O O . LEU A 1 94 ? -5.514 -6.811 6.710 1.00 96.75 94 LEU A O 1
ATOM 750 N N . THR A 1 95 ? -7.363 -8.026 6.278 1.00 95.25 95 THR A N 1
ATOM 751 C CA . THR A 1 95 ? -8.083 -7.725 7.523 1.00 95.25 95 THR A CA 1
ATOM 752 C C . THR A 1 95 ? -8.525 -9.020 8.206 1.00 95.25 95 THR A C 1
ATOM 754 O O . THR A 1 95 ? -8.275 -10.119 7.697 1.00 95.25 95 THR A O 1
ATOM 757 N N . LYS A 1 96 ? -9.187 -8.925 9.364 1.00 89.75 96 LYS A N 1
ATOM 758 C CA . LYS A 1 96 ? -9.778 -10.102 10.027 1.00 89.75 96 LYS A CA 1
ATOM 759 C C . LYS A 1 96 ? -10.953 -10.686 9.236 1.00 89.75 96 LYS A C 1
ATOM 761 O O . LYS A 1 96 ? -11.198 -11.887 9.291 1.00 89.75 96 LYS A O 1
ATOM 766 N N . GLU A 1 97 ? -11.660 -9.843 8.496 1.00 86.50 97 GLU A N 1
ATOM 767 C CA . GLU A 1 97 ? -12.858 -10.159 7.716 1.00 86.50 97 GLU A CA 1
ATOM 768 C C . GLU A 1 97 ? -12.516 -10.776 6.354 1.00 86.50 97 GLU A C 1
ATOM 770 O O . GLU A 1 97 ? -13.368 -11.414 5.730 1.00 86.50 97 GLU A O 1
ATOM 775 N N . GLY A 1 98 ? -11.279 -10.603 5.878 1.00 90.38 98 GLY A N 1
ATOM 776 C CA . GLY A 1 98 ? -10.779 -11.274 4.685 1.00 90.38 98 GLY A CA 1
ATOM 777 C C . GLY A 1 98 ? -9.666 -10.526 3.956 1.00 90.38 98 GLY A C 1
ATOM 778 O O . GLY A 1 98 ? -9.069 -9.577 4.456 1.00 90.38 98 GLY A O 1
ATOM 779 N N . SER A 1 99 ? -9.383 -10.990 2.736 1.00 93.75 99 SER A N 1
ATOM 780 C CA . SER A 1 99 ? -8.369 -10.413 1.850 1.00 93.75 99 SER A CA 1
ATOM 781 C C . SER A 1 99 ? -8.999 -9.718 0.644 1.00 93.75 99 SER A C 1
ATOM 783 O O . SER A 1 99 ? -9.677 -10.338 -0.189 1.00 93.75 99 SER A O 1
ATOM 785 N N . TYR A 1 100 ? -8.718 -8.429 0.524 1.00 95.94 100 TYR A N 1
ATOM 786 C CA . TYR A 1 100 ? -9.096 -7.596 -0.605 1.00 95.94 100 TYR A CA 1
ATOM 787 C C . TYR A 1 100 ? -7.906 -7.452 -1.548 1.00 95.94 100 TYR A C 1
ATOM 789 O O . TYR A 1 100 ? -6.756 -7.410 -1.113 1.00 95.94 100 TYR A O 1
ATOM 797 N N . ILE A 1 101 ? -8.195 -7.376 -2.844 1.00 95.56 101 ILE A N 1
ATOM 798 C CA . ILE A 1 101 ? -7.184 -7.127 -3.872 1.00 95.56 101 ILE A CA 1
ATOM 799 C C . ILE A 1 101 ? -7.389 -5.698 -4.354 1.00 95.56 101 ILE A C 1
ATOM 801 O O . ILE A 1 101 ? -8.450 -5.388 -4.897 1.00 95.56 101 ILE A O 1
ATOM 805 N N . LEU A 1 102 ? -6.393 -4.849 -4.146 1.00 97.00 102 LEU A N 1
ATOM 806 C CA . LEU A 1 102 ? -6.341 -3.487 -4.649 1.00 97.00 102 LEU A CA 1
ATOM 807 C C . LEU A 1 102 ? -5.466 -3.475 -5.906 1.00 97.00 102 LEU A C 1
ATOM 809 O O . LEU A 1 102 ? -4.305 -3.876 -5.854 1.00 97.00 102 LEU A O 1
ATOM 813 N N . VAL A 1 103 ? -6.021 -3.045 -7.034 1.00 95.44 103 VAL A N 1
ATOM 814 C CA . VAL A 1 103 ? -5.286 -2.891 -8.298 1.00 95.44 103 VAL A CA 1
ATOM 815 C C . VAL A 1 103 ? -5.463 -1.490 -8.839 1.00 95.44 103 VAL A C 1
ATOM 817 O O . VAL A 1 103 ? -6.531 -0.901 -8.693 1.00 95.44 103 VAL A O 1
ATOM 820 N N . ASP A 1 104 ? -4.428 -0.976 -9.480 1.00 94.94 104 ASP A N 1
ATOM 821 C CA . ASP A 1 104 ? -4.519 0.261 -10.239 1.00 94.94 104 ASP A CA 1
ATOM 822 C C . ASP A 1 104 ? -4.894 -0.083 -11.681 1.00 94.94 104 ASP A C 1
ATOM 824 O O . ASP A 1 104 ? -4.187 -0.849 -12.333 1.00 94.94 104 ASP A O 1
ATOM 828 N N . LEU A 1 105 ? -6.024 0.412 -12.179 1.00 91.50 105 LEU A N 1
ATOM 829 C CA . LEU A 1 105 ? -6.453 0.134 -13.5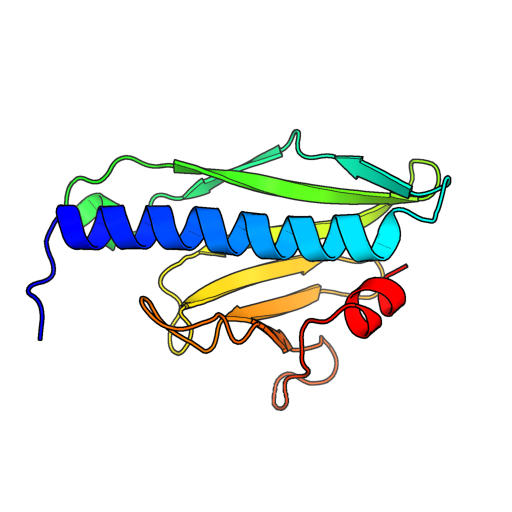53 1.00 91.50 105 LEU A CA 1
ATOM 830 C C . LEU A 1 105 ? -5.848 1.094 -14.581 1.00 91.50 105 LEU A C 1
ATOM 832 O O . LEU A 1 105 ? -5.972 0.842 -15.781 1.00 91.50 105 LEU A O 1
ATOM 836 N N . GLU A 1 106 ? -5.170 2.155 -14.143 1.00 87.06 106 GLU A N 1
ATOM 837 C CA . GLU A 1 106 ? -4.567 3.138 -15.037 1.00 87.06 106 GLU A CA 1
ATOM 838 C C . GLU A 1 106 ? -3.038 3.093 -14.991 1.00 87.06 106 GLU A C 1
ATOM 840 O O . GLU A 1 106 ? -2.406 2.940 -13.950 1.00 87.06 106 GLU A O 1
ATOM 845 N N . GLY A 1 107 ? -2.431 3.181 -16.174 1.00 71.69 107 GLY A N 1
ATOM 846 C CA . GLY A 1 107 ? -0.994 3.017 -16.367 1.00 71.69 107 GLY A CA 1
ATOM 847 C C . GLY A 1 107 ? -0.151 4.250 -16.035 1.00 71.69 107 GLY A C 1
ATOM 848 O O . GLY A 1 107 ? -0.627 5.277 -15.551 1.00 71.69 107 GLY A O 1
ATOM 849 N N . LYS A 1 108 ? 1.136 4.143 -16.387 1.00 68.50 108 LYS A N 1
ATOM 850 C CA . LYS A 1 108 ? 2.096 5.253 -16.342 1.00 68.50 108 LYS A CA 1
ATOM 851 C C . LYS A 1 108 ? 1.552 6.462 -17.121 1.00 68.50 108 LYS A C 1
ATOM 853 O O . LYS A 1 108 ? 0.916 6.284 -18.158 1.00 68.50 108 LYS A O 1
ATOM 858 N N . ASP A 1 109 ? 1.837 7.663 -16.620 1.00 72.81 109 ASP A N 1
ATOM 859 C CA . ASP A 1 109 ? 1.454 8.960 -17.205 1.00 72.81 109 ASP A CA 1
ATOM 860 C C . ASP A 1 109 ? -0.052 9.290 -17.126 1.00 72.81 109 ASP A C 1
ATOM 862 O O . ASP A 1 109 ? -0.511 10.282 -17.695 1.00 72.81 109 ASP A O 1
ATOM 866 N N . LYS A 1 110 ? -0.823 8.499 -16.369 1.00 84.44 110 LYS A N 1
ATOM 867 C CA . LYS A 1 110 ? -2.212 8.791 -16.007 1.00 84.44 110 LYS A CA 1
ATOM 868 C C . LYS A 1 110 ? -2.412 8.784 -14.486 1.00 84.44 110 LYS A C 1
ATOM 870 O O . LYS A 1 110 ? -1.688 8.067 -13.783 1.00 84.44 110 LYS A O 1
ATOM 875 N N . PRO A 1 111 ? -3.401 9.541 -13.972 1.00 85.44 111 PRO A N 1
ATOM 876 C CA . PRO A 1 111 ? -3.846 9.405 -12.588 1.00 85.44 111 PRO A CA 1
ATOM 877 C C . PRO A 1 111 ? -4.225 7.952 -12.285 1.00 85.44 111 PRO A C 1
ATOM 879 O O . PRO A 1 111 ? -4.799 7.285 -13.142 1.00 85.44 111 PRO A O 1
ATOM 882 N N . SER A 1 112 ? -3.900 7.466 -11.087 1.00 90.25 112 SER A N 1
ATOM 883 C CA . SER A 1 112 ? -4.272 6.114 -10.653 1.00 90.25 112 SER A CA 1
ATOM 884 C C . SER A 1 112 ? -5.795 5.946 -10.595 1.00 90.25 112 SER A C 1
ATOM 886 O O . SER A 1 112 ? -6.488 6.824 -10.078 1.00 90.25 112 SER A O 1
ATOM 888 N N . ASP A 1 113 ? -6.305 4.800 -11.049 1.00 94.44 113 ASP A N 1
ATOM 889 C CA . ASP A 1 113 ? -7.683 4.349 -10.798 1.00 94.44 113 ASP A CA 1
ATOM 890 C C . ASP A 1 113 ? -7.621 3.127 -9.885 1.00 94.44 113 ASP A C 1
ATOM 892 O O . ASP A 1 113 ? -7.671 1.973 -10.321 1.00 94.44 113 ASP A O 1
ATOM 896 N N . TRP A 1 114 ? -7.445 3.395 -8.594 1.00 96.31 114 TRP A N 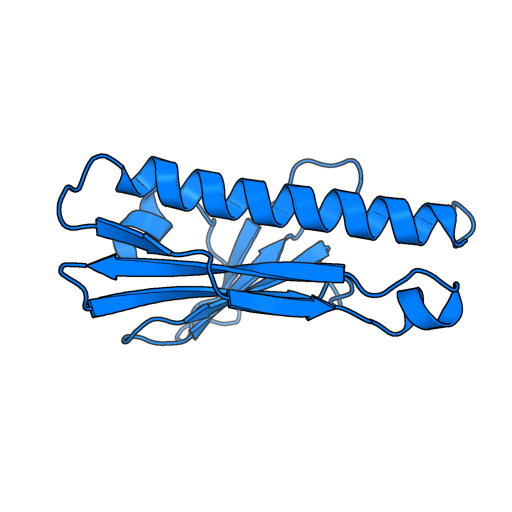1
ATOM 897 C CA . TRP A 1 114 ? -7.347 2.365 -7.576 1.00 96.31 114 TRP A CA 1
ATOM 898 C C . TRP A 1 114 ? -8.705 1.705 -7.320 1.00 96.31 114 TRP A C 1
ATOM 900 O O . TRP A 1 114 ? -9.672 2.333 -6.879 1.00 96.31 114 TRP A O 1
ATOM 910 N N . ARG A 1 115 ? -8.764 0.398 -7.569 1.00 96.50 115 ARG A N 1
ATOM 911 C CA . ARG A 1 115 ? -9.974 -0.419 -7.501 1.00 96.50 115 ARG A CA 1
ATOM 912 C C . ARG A 1 115 ? -9.810 -1.598 -6.562 1.00 96.50 115 ARG A C 1
ATOM 914 O O . ARG A 1 115 ? -8.849 -2.359 -6.659 1.00 96.50 115 ARG A O 1
ATOM 921 N N . VAL A 1 116 ? -10.805 -1.803 -5.705 1.00 96.56 116 VAL A N 1
ATOM 922 C CA . VAL A 1 116 ? -10.850 -2.920 -4.763 1.00 96.56 116 VAL A CA 1
ATOM 923 C C . VAL A 1 116 ? -11.744 -4.032 -5.286 1.00 96.56 116 VAL A C 1
ATOM 925 O O . VAL A 1 116 ? -12.919 -3.820 -5.586 1.00 96.56 116 VAL A O 1
ATOM 928 N N . TYR A 1 117 ? -11.217 -5.250 -5.293 1.00 94.81 117 TYR A N 1
ATOM 929 C CA . TYR A 1 117 ? -11.979 -6.484 -5.419 1.00 94.81 117 TYR A CA 1
ATOM 930 C C . TYR A 1 117 ? -12.111 -7.148 -4.053 1.00 94.81 117 TYR A C 1
ATOM 932 O O . TYR A 1 117 ? -11.118 -7.421 -3.372 1.00 94.81 117 TYR A O 1
ATOM 940 N N . THR A 1 118 ? -13.345 -7.449 -3.665 1.00 89.81 118 THR A N 1
ATOM 941 C CA . THR A 1 118 ? -13.657 -7.976 -2.332 1.00 89.81 118 THR A CA 1
ATOM 942 C C . THR A 1 118 ? -13.606 -9.507 -2.310 1.00 89.81 118 THR A C 1
ATOM 944 O O . THR A 1 118 ? -13.767 -10.140 -3.358 1.00 89.81 118 THR A O 1
ATOM 947 N N . PRO A 1 119 ? -13.458 -10.139 -1.129 1.00 79.00 119 PRO A N 1
ATOM 948 C CA . PRO A 1 119 ? -13.581 -11.592 -0.999 1.00 79.00 119 PRO A CA 1
ATOM 949 C C . PRO A 1 119 ? -14.901 -12.138 -1.560 1.00 79.00 119 PRO A C 1
ATOM 951 O O . PRO A 1 119 ? -14.925 -13.203 -2.171 1.00 79.00 119 PRO A O 1
ATOM 954 N N . LYS A 1 120 ? -15.997 -11.391 -1.368 1.00 82.19 120 LYS A N 1
ATOM 955 C CA . LYS A 1 120 ? -17.358 -11.795 -1.748 1.00 82.19 120 LYS A CA 1
ATOM 956 C C . LYS A 1 120 ? -17.659 -11.574 -3.230 1.00 82.19 120 LYS A C 1
ATOM 958 O O . LYS A 1 120 ? -18.528 -12.242 -3.780 1.00 82.19 120 LYS A O 1
ATOM 963 N N . ASN A 1 121 ? -16.974 -10.632 -3.877 1.00 83.38 121 ASN A N 1
ATOM 964 C CA . ASN A 1 121 ? -17.198 -10.303 -5.278 1.00 83.38 121 ASN A CA 1
ATOM 965 C C . ASN A 1 121 ? -15.885 -9.940 -5.978 1.00 83.38 121 ASN A C 1
ATOM 967 O O . ASN A 1 121 ? -15.364 -8.834 -5.838 1.00 83.38 121 ASN A O 1
ATOM 971 N N . ARG A 1 122 ? -15.391 -10.893 -6.774 1.00 83.12 122 ARG A N 1
ATOM 972 C CA . ARG A 1 122 ? -14.201 -10.747 -7.623 1.00 83.12 122 ARG A CA 1
ATOM 973 C C . ARG A 1 122 ? -14.525 -10.303 -9.056 1.00 83.12 122 ARG A C 1
ATOM 975 O O . ARG A 1 122 ? -13.606 -10.095 -9.832 1.00 83.12 122 ARG A O 1
ATOM 982 N N . LYS A 1 123 ? -15.807 -10.173 -9.422 1.00 84.62 123 LYS A N 1
ATOM 983 C CA . LYS A 1 123 ? -16.237 -9.781 -10.780 1.00 84.62 123 LYS A CA 1
ATOM 984 C C . LYS A 1 123 ? -16.471 -8.282 -10.922 1.00 84.62 123 LYS A C 1
ATOM 986 O O . LYS A 1 123 ? -16.393 -7.760 -12.027 1.00 84.62 123 LYS A O 1
ATOM 991 N N . LYS A 1 124 ? -16.794 -7.603 -9.822 1.00 89.62 124 LYS A N 1
ATOM 992 C CA . LYS A 1 124 ? -17.054 -6.165 -9.794 1.00 89.62 124 LYS A CA 1
ATOM 993 C C . LYS A 1 124 ? -16.151 -5.514 -8.762 1.00 89.62 124 LYS A C 1
ATOM 995 O O . LYS A 1 124 ? -16.155 -5.929 -7.604 1.00 89.62 124 LYS A O 1
ATOM 1000 N N . SER A 1 125 ? -15.410 -4.503 -9.194 1.00 93.31 125 SER A N 1
ATOM 1001 C CA . SER A 1 125 ? -14.624 -3.671 -8.300 1.00 93.31 125 SER A CA 1
ATOM 1002 C C . SER A 1 125 ? -15.433 -2.498 -7.753 1.00 93.31 125 SER A C 1
ATOM 1004 O O . SER A 1 125 ? -16.456 -2.096 -8.317 1.00 93.31 125 SER A O 1
ATOM 1006 N N . ILE A 1 126 ? -14.954 -1.950 -6.642 1.00 95.25 126 ILE A N 1
ATOM 1007 C CA . ILE A 1 126 ? -15.400 -0.677 -6.070 1.00 95.25 126 ILE A CA 1
ATOM 1008 C C . ILE A 1 126 ? -14.216 0.302 -6.024 1.00 95.25 126 ILE A C 1
ATOM 1010 O O . ILE A 1 126 ? -13.069 -0.153 -6.058 1.00 95.25 126 ILE A O 1
ATOM 1014 N N . PRO A 1 127 ? -14.453 1.624 -6.003 1.00 96.44 127 PRO A N 1
ATOM 1015 C CA . PRO A 1 127 ? -13.386 2.600 -5.790 1.00 96.44 127 PRO A CA 1
ATOM 1016 C C . PRO A 1 127 ? -12.645 2.355 -4.469 1.00 96.44 127 PRO A C 1
ATOM 1018 O O . PRO A 1 127 ? -13.251 1.949 -3.477 1.00 96.44 127 PRO A O 1
ATOM 1021 N N . PHE A 1 128 ? -11.335 2.593 -4.462 1.00 97.38 128 PHE A N 1
ATOM 1022 C CA . PHE A 1 128 ? -10.563 2.719 -3.231 1.00 97.38 128 PHE A CA 1
ATOM 1023 C C . PHE A 1 128 ? -10.548 4.187 -2.802 1.00 97.38 128 PHE A C 1
ATOM 1025 O O . PHE A 1 128 ? -9.769 4.990 -3.312 1.00 97.38 128 PHE A O 1
ATOM 1032 N N . ASP A 1 129 ? -11.440 4.539 -1.885 1.00 96.81 129 ASP A N 1
ATOM 1033 C CA . ASP A 1 129 ? -11.620 5.900 -1.394 1.00 96.81 129 ASP A CA 1
ATOM 1034 C C . ASP A 1 129 ? -11.647 5.946 0.142 1.00 96.81 129 ASP A C 1
ATOM 1036 O O . ASP A 1 129 ? -11.428 4.949 0.839 1.00 96.81 129 ASP A O 1
ATOM 1040 N N . ARG A 1 130 ? -11.905 7.138 0.683 1.00 96.69 130 ARG A N 1
ATOM 1041 C CA . ARG A 1 130 ? -12.021 7.354 2.126 1.00 96.69 130 ARG A CA 1
ATOM 1042 C C . ARG A 1 130 ? -13.127 6.505 2.759 1.00 96.69 130 ARG A C 1
ATOM 1044 O O . ARG A 1 130 ? -12.939 6.037 3.879 1.00 96.69 130 ARG A O 1
ATOM 1051 N N . GLU A 1 131 ? -14.262 6.320 2.084 1.00 96.44 131 GLU A N 1
ATOM 1052 C CA . GLU A 1 131 ? -15.382 5.537 2.620 1.00 96.44 131 GLU A CA 1
ATOM 1053 C C . GLU A 1 131 ? -14.996 4.067 2.749 1.00 96.44 131 GLU A C 1
ATOM 1055 O O . GLU A 1 131 ? -15.226 3.459 3.796 1.00 96.44 131 GLU A O 1
ATOM 1060 N N . PHE A 1 132 ? -14.322 3.521 1.733 1.00 95.56 132 PHE A N 1
ATOM 1061 C CA . PHE A 1 132 ? -13.775 2.173 1.798 1.00 95.56 132 PHE A CA 1
ATOM 1062 C C . PHE A 1 132 ? -12.807 2.015 2.975 1.00 95.56 132 PHE A C 1
ATOM 1064 O O . PHE A 1 132 ? -12.946 1.068 3.746 1.00 95.56 132 PHE A O 1
ATOM 1071 N N . VAL A 1 133 ? -11.856 2.945 3.146 1.00 96.81 133 VAL A N 1
ATOM 1072 C CA . VAL A 1 133 ? -10.874 2.888 4.244 1.00 96.81 133 VAL A CA 1
ATOM 1073 C C . VAL A 1 133 ? -11.552 2.934 5.613 1.00 96.81 133 VAL A C 1
ATOM 1075 O O . VAL A 1 133 ? -11.193 2.155 6.494 1.00 96.81 133 VAL A O 1
ATOM 1078 N N . LEU A 1 134 ? -12.536 3.817 5.799 1.00 94.94 134 LEU A N 1
ATOM 1079 C CA . LEU A 1 134 ? -13.296 3.901 7.048 1.00 94.94 134 LEU A CA 1
ATOM 1080 C C . LEU A 1 134 ? -14.079 2.614 7.334 1.00 94.94 134 LEU A C 1
ATOM 1082 O O . LEU A 1 134 ? -14.235 2.251 8.494 1.00 94.94 134 LEU A O 1
ATOM 1086 N N . GLY A 1 135 ? -14.529 1.905 6.297 1.00 92.88 135 GLY A N 1
ATOM 1087 C CA . GLY A 1 135 ? -15.214 0.619 6.426 1.00 92.88 135 GLY A CA 1
ATOM 1088 C C . GLY A 1 135 ? -14.316 -0.566 6.806 1.00 92.88 135 GLY A C 1
ATOM 1089 O O . GLY A 1 135 ? -14.843 -1.651 7.048 1.00 92.88 135 GLY A O 1
ATOM 1090 N N . LEU A 1 136 ? -12.987 -0.396 6.848 1.00 89.81 136 LEU A N 1
ATOM 1091 C CA . LEU A 1 136 ? -12.047 -1.452 7.253 1.00 89.81 136 LEU A CA 1
ATOM 1092 C C . LEU A 1 136 ? -11.856 -1.569 8.777 1.00 89.81 136 LEU A C 1
ATOM 1094 O O . LEU A 1 136 ? -11.195 -2.514 9.211 1.00 89.81 136 LEU A O 1
ATOM 1098 N N . ILE A 1 137 ? -12.345 -0.609 9.574 1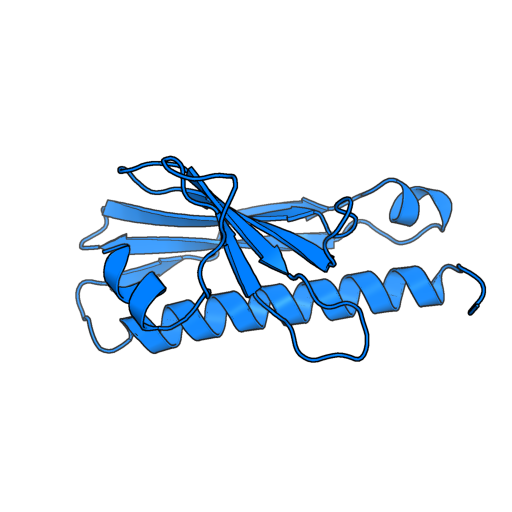.00 84.25 137 ILE A N 1
ATOM 1099 C CA . ILE A 1 137 ? -11.997 -0.445 11.004 1.00 84.25 137 ILE A CA 1
ATOM 1100 C C . ILE A 1 137 ? -13.185 -0.393 11.968 1.00 84.25 137 ILE A C 1
ATOM 1102 O O . ILE A 1 137 ? -14.314 -0.088 11.535 1.00 84.25 137 ILE A O 1
#